Protein AF-A0A958FDX5-F1 (afdb_monomer_lite)

Sequence (84 aa):
AALRPGKVDTAMQVEIRDSDPAQFPRGDEWREVHRRGELLPPEIPARAILWLASHFGAAANGQTFSMSEPDFRARVEKDLEPYL

Foldseek 3Di:
DAEALPAAPDPVLVCLLVDDCVVPVCSVVSVVCVVVVVHDYPVQSVLVVVCCVDPNVVVVPPHYYYPVDVVSSVVSCVVCVVPD

Radius of gyration: 15.18 Å; chains: 1; bounding box: 28×27×38 Å

Secondary structure (DSSP, 8-state):
-EEE--SB-SHHHHHHHHS-TTT-TTHHHHHHHHHTT-SBPTHHHHHHHHHHHSGGGTT-TT-EEETT-HHHHHHHHHHHGGG-

Structure (mmCIF, N/CA/C/O backbone):
data_AF-A0A958FDX5-F1
#
_entry.id   AF-A0A958FDX5-F1
#
loop_
_atom_site.group_PDB
_atom_site.id
_atom_site.type_symbol
_atom_site.label_atom_id
_atom_site.label_alt_id
_atom_site.label_comp_id
_atom_site.label_asym_id
_atom_site.label_entity_id
_atom_site.label_seq_id
_atom_site.pdbx_PDB_ins_code
_atom_site.Cartn_x
_atom_site.Cartn_y
_atom_site.Cartn_z
_atom_site.occupancy
_atom_site.B_iso_or_equiv
_atom_site.auth_seq_id
_atom_site.auth_comp_id
_atom_site.auth_asym_id
_atom_site.auth_atom_id
_atom_site.pdbx_PDB_model_num
ATOM 1 N N . ALA A 1 1 ? -7.782 9.961 7.597 1.00 93.25 1 ALA A N 1
ATOM 2 C CA . ALA A 1 1 ? -6.411 9.420 7.552 1.00 93.25 1 ALA A CA 1
ATOM 3 C C . ALA A 1 1 ? -5.891 9.461 6.122 1.00 93.25 1 ALA A C 1
ATOM 5 O O . ALA A 1 1 ? -6.700 9.423 5.201 1.00 93.25 1 ALA A O 1
ATOM 6 N N . ALA A 1 2 ? -4.576 9.503 5.939 1.00 97.19 2 ALA A N 1
ATOM 7 C CA . ALA A 1 2 ? -3.913 9.229 4.667 1.00 97.19 2 ALA A CA 1
ATOM 8 C C . ALA A 1 2 ? -3.147 7.903 4.770 1.00 97.19 2 ALA A C 1
ATOM 10 O O . ALA A 1 2 ? -2.529 7.633 5.799 1.00 97.19 2 ALA A O 1
ATOM 11 N N . LEU A 1 3 ? -3.173 7.083 3.719 1.00 98.00 3 LEU A N 1
ATOM 12 C CA . LEU A 1 3 ? -2.474 5.797 3.674 1.00 98.00 3 LEU A CA 1
ATOM 13 C C . LEU A 1 3 ? -1.486 5.775 2.508 1.00 98.00 3 LEU A C 1
ATOM 15 O O . LEU A 1 3 ? -1.855 6.054 1.369 1.00 98.00 3 LEU A O 1
ATOM 19 N N . ARG A 1 4 ? -0.242 5.386 2.787 1.00 98.06 4 ARG A N 1
ATOM 20 C CA . ARG A 1 4 ? 0.747 5.004 1.776 1.00 98.06 4 ARG A CA 1
ATOM 21 C C . ARG A 1 4 ? 0.695 3.480 1.610 1.00 98.06 4 ARG A C 1
ATOM 23 O O . ARG A 1 4 ? 1.156 2.774 2.509 1.00 98.06 4 ARG A O 1
ATOM 30 N N . PRO A 1 5 ? 0.161 2.953 0.493 1.00 96.31 5 PRO A N 1
ATOM 31 C CA . PRO A 1 5 ? -0.079 1.515 0.334 1.00 96.31 5 PRO A CA 1
ATOM 32 C C . PRO A 1 5 ? 1.206 0.701 0.107 1.00 96.31 5 PRO A C 1
ATOM 34 O O . PRO A 1 5 ? 1.168 -0.524 0.109 1.00 96.31 5 PRO A O 1
ATOM 37 N N . GLY A 1 6 ? 2.351 1.371 -0.059 1.00 94.81 6 GLY A N 1
ATOM 38 C CA . GLY A 1 6 ? 3.624 0.737 -0.385 1.00 94.81 6 GLY A CA 1
ATOM 39 C C . GLY A 1 6 ? 3.762 0.456 -1.881 1.00 94.81 6 GLY A C 1
ATOM 40 O O . GLY A 1 6 ? 3.082 1.063 -2.708 1.00 94.81 6 GLY A O 1
ATOM 41 N N . LYS A 1 7 ? 4.685 -0.444 -2.228 1.00 95.12 7 LYS A N 1
ATOM 42 C CA . LYS A 1 7 ? 4.883 -0.925 -3.599 1.00 95.12 7 LYS A CA 1
ATOM 43 C C . LYS A 1 7 ? 3.950 -2.115 -3.805 1.00 95.12 7 LYS A C 1
ATOM 45 O O . LYS A 1 7 ? 4.180 -3.148 -3.191 1.00 95.12 7 LYS A O 1
ATOM 50 N N . VAL A 1 8 ? 2.893 -1.960 -4.597 1.00 96.75 8 VAL A N 1
ATOM 51 C CA . VAL A 1 8 ? 1.812 -2.956 -4.714 1.00 96.75 8 VAL A CA 1
ATOM 52 C C . VAL A 1 8 ? 1.778 -3.529 -6.122 1.00 96.75 8 VAL A C 1
ATOM 54 O O . VAL A 1 8 ? 1.894 -2.774 -7.089 1.00 96.75 8 VAL A O 1
ATOM 57 N N . ASP A 1 9 ? 1.600 -4.842 -6.247 1.00 96.50 9 ASP A N 1
ATOM 58 C CA . ASP A 1 9 ? 1.443 -5.481 -7.550 1.00 96.50 9 ASP A CA 1
ATOM 59 C C . ASP A 1 9 ? 0.023 -5.254 -8.082 1.00 96.50 9 ASP A C 1
ATOM 61 O O . ASP A 1 9 ? -0.958 -5.798 -7.582 1.00 96.50 9 ASP A O 1
ATOM 65 N N . THR A 1 10 ? -0.093 -4.351 -9.051 1.00 95.56 10 THR A N 1
ATOM 66 C CA . THR A 1 10 ? -1.362 -3.868 -9.612 1.00 95.56 10 THR A CA 1
ATOM 67 C C . THR A 1 10 ? -1.197 -3.583 -11.101 1.00 95.56 10 THR A C 1
ATOM 69 O O . THR A 1 10 ? -0.072 -3.493 -11.598 1.00 95.56 10 THR A O 1
ATOM 72 N N . ALA A 1 11 ? -2.308 -3.355 -11.808 1.00 96.19 11 ALA A N 1
ATOM 73 C CA . ALA A 1 11 ? -2.283 -2.919 -13.206 1.00 96.19 11 ALA A CA 1
ATOM 74 C C . ALA A 1 11 ? -1.476 -1.618 -13.406 1.00 96.19 11 ALA A C 1
ATOM 76 O O . ALA A 1 11 ? -0.660 -1.545 -14.315 1.00 96.19 11 ALA A O 1
ATOM 77 N N . MET A 1 12 ? -1.592 -0.645 -12.494 1.00 93.62 12 MET A N 1
ATOM 78 C CA . MET A 1 12 ? -0.784 0.586 -12.526 1.00 93.62 12 MET A CA 1
ATOM 79 C C . MET A 1 12 ? 0.725 0.296 -12.482 1.00 93.62 12 MET A C 1
ATOM 81 O O . MET A 1 12 ? 1.517 0.933 -13.166 1.00 93.62 12 MET A O 1
ATOM 85 N N . GLN A 1 13 ? 1.141 -0.685 -11.683 1.00 94.62 13 GLN A N 1
ATOM 86 C CA . GLN A 1 13 ? 2.539 -1.109 -11.602 1.00 94.62 13 GLN A CA 1
ATOM 87 C C . GLN A 1 13 ? 2.963 -1.876 -12.878 1.00 94.62 13 GLN A C 1
ATOM 89 O O . GLN A 1 13 ? 4.080 -1.707 -13.358 1.00 94.62 13 GLN A O 1
ATOM 94 N N . VAL A 1 14 ? 2.073 -2.625 -13.542 1.00 94.19 14 VAL A N 1
ATOM 95 C CA . VAL A 1 14 ? 2.353 -3.133 -14.907 1.00 94.19 14 VAL A CA 1
ATOM 96 C C . VAL A 1 14 ? 2.676 -1.980 -15.863 1.00 94.19 14 VAL A C 1
ATOM 98 O O . VAL A 1 14 ? 3.752 -1.981 -16.452 1.00 94.19 14 VAL A O 1
ATOM 101 N N . GLU A 1 15 ? 1.827 -0.955 -15.924 1.00 93.94 15 GLU A N 1
ATOM 102 C CA . GLU A 1 15 ? 2.021 0.205 -16.808 1.00 93.94 15 GLU A CA 1
ATOM 103 C C . GLU A 1 15 ? 3.341 0.951 -16.535 1.00 93.94 15 GLU A C 1
ATOM 105 O O . GLU A 1 15 ? 4.051 1.338 -17.464 1.00 93.94 15 GLU A O 1
ATOM 110 N N . ILE A 1 16 ? 3.720 1.109 -15.262 1.00 91.06 16 ILE A N 1
ATOM 111 C CA . ILE A 1 16 ? 4.997 1.724 -14.864 1.00 91.06 16 ILE A CA 1
ATOM 112 C C . ILE A 1 16 ? 6.205 0.906 -15.347 1.00 91.06 16 ILE A C 1
ATOM 114 O O . ILE A 1 16 ? 7.211 1.483 -15.761 1.00 91.06 16 ILE A O 1
ATOM 118 N N . ARG A 1 17 ? 6.136 -0.430 -15.288 1.00 92.31 17 ARG A N 1
ATOM 119 C CA . ARG A 1 17 ? 7.224 -1.316 -15.750 1.00 92.31 17 ARG A CA 1
ATOM 120 C C . ARG A 1 17 ? 7.338 -1.366 -17.270 1.00 92.31 17 ARG A C 1
ATOM 122 O O . ARG A 1 17 ? 8.451 -1.549 -17.762 1.00 92.31 17 ARG A O 1
ATOM 129 N N . ASP A 1 18 ? 6.216 -1.204 -17.966 1.00 93.00 18 ASP A N 1
ATOM 130 C CA . ASP A 1 18 ? 6.123 -1.252 -19.430 1.00 93.00 18 ASP A CA 1
ATOM 131 C C . ASP A 1 18 ? 6.352 0.117 -20.091 1.00 93.00 18 ASP A C 1
ATOM 133 O O . ASP A 1 18 ? 6.420 0.222 -21.316 1.00 93.00 18 ASP A O 1
ATOM 137 N N . SER A 1 19 ? 6.488 1.174 -19.287 1.00 91.50 19 SER A N 1
ATOM 138 C CA . SER A 1 19 ? 6.771 2.525 -19.768 1.00 91.50 19 SER A CA 1
ATOM 139 C C . SER A 1 19 ? 8.130 2.611 -20.472 1.00 91.50 19 SER A C 1
ATOM 141 O O . SER A 1 19 ? 9.110 1.994 -20.049 1.00 91.50 19 SER A O 1
ATOM 143 N N . ASP A 1 20 ? 8.201 3.434 -21.523 1.00 90.75 20 ASP A N 1
ATOM 144 C CA . ASP A 1 20 ? 9.436 3.706 -22.267 1.00 90.75 20 ASP A CA 1
ATOM 145 C C . ASP A 1 20 ? 10.520 4.269 -21.324 1.00 90.75 20 ASP A C 1
ATOM 147 O O . ASP A 1 20 ? 10.309 5.334 -20.730 1.00 90.75 20 ASP A O 1
ATOM 151 N N . PRO A 1 21 ? 11.696 3.621 -21.200 1.00 87.25 21 PRO A N 1
ATOM 152 C CA . PRO A 1 21 ? 12.796 4.109 -20.370 1.00 87.25 21 PRO A CA 1
ATOM 153 C C . PRO A 1 21 ? 13.269 5.526 -20.719 1.00 87.25 21 PRO A C 1
ATOM 155 O O . PRO A 1 21 ? 13.788 6.221 -19.846 1.00 87.25 21 PRO A O 1
ATOM 158 N N . ALA A 1 22 ? 13.085 5.986 -21.963 1.00 90.50 22 ALA A N 1
ATOM 159 C CA . ALA A 1 22 ? 13.416 7.357 -22.350 1.00 90.50 22 ALA A CA 1
ATOM 160 C C . ALA A 1 22 ? 12.460 8.392 -21.725 1.00 90.50 22 ALA A C 1
ATOM 162 O O . ALA A 1 22 ? 12.869 9.518 -21.441 1.00 90.50 22 ALA A O 1
ATOM 163 N N . GLN A 1 23 ? 11.201 8.012 -21.487 1.00 88.88 23 GLN A N 1
ATOM 164 C CA . GLN A 1 23 ? 10.183 8.859 -20.857 1.00 88.88 23 GLN A CA 1
ATOM 165 C C . GLN A 1 23 ? 10.116 8.655 -19.340 1.00 88.88 23 GLN A C 1
ATOM 167 O O . GLN A 1 23 ? 9.821 9.591 -18.595 1.00 88.88 23 GLN A O 1
ATOM 172 N N . PHE A 1 24 ? 10.426 7.445 -18.871 1.00 88.88 24 PHE A N 1
ATOM 173 C CA . PHE A 1 24 ? 10.430 7.087 -17.461 1.00 88.88 24 PHE A CA 1
ATOM 174 C C . PHE A 1 24 ? 11.666 6.246 -17.095 1.00 88.88 24 PHE A C 1
ATOM 176 O O . PHE A 1 24 ? 11.574 5.027 -16.930 1.00 88.88 24 PHE A O 1
ATOM 183 N N . PRO A 1 25 ? 12.832 6.885 -16.869 1.00 86.62 25 PRO A N 1
ATOM 184 C CA . PRO A 1 25 ? 14.091 6.184 -16.579 1.00 86.62 25 PRO A CA 1
ATOM 185 C C . PRO A 1 25 ? 14.061 5.319 -15.312 1.00 86.62 25 PRO A C 1
ATOM 187 O O . PRO A 1 25 ? 14.900 4.445 -15.118 1.00 86.62 25 PRO A O 1
ATOM 190 N N . ARG A 1 26 ? 13.090 5.559 -14.423 1.00 88.38 26 ARG A N 1
ATOM 191 C CA . ARG A 1 26 ? 12.886 4.764 -13.208 1.00 88.38 26 ARG A CA 1
ATOM 192 C C . ARG A 1 26 ? 12.159 3.441 -13.465 1.00 88.38 26 ARG A C 1
ATOM 194 O O . ARG A 1 26 ? 12.033 2.657 -12.530 1.00 88.38 26 ARG A O 1
ATOM 201 N N . GLY A 1 27 ? 11.695 3.161 -14.685 1.00 89.06 27 GLY A N 1
ATOM 202 C CA . GLY A 1 27 ? 11.053 1.885 -15.030 1.00 89.06 27 GLY A CA 1
ATOM 203 C C . GLY A 1 27 ? 11.939 0.677 -14.705 1.00 89.06 27 GLY A C 1
ATOM 204 O O . GLY A 1 27 ? 11.458 -0.334 -14.194 1.00 89.06 27 GLY A O 1
ATOM 205 N N . ASP A 1 28 ? 13.254 0.809 -14.890 1.00 89.94 28 ASP A N 1
ATOM 206 C CA . ASP A 1 28 ? 14.256 -0.217 -14.576 1.00 89.94 28 ASP A CA 1
ATOM 207 C C . ASP A 1 28 ? 14.272 -0.575 -13.083 1.00 89.94 28 ASP A C 1
ATOM 209 O O . ASP A 1 28 ? 14.324 -1.755 -12.729 1.00 89.94 28 ASP A O 1
ATOM 213 N N . GLU A 1 29 ? 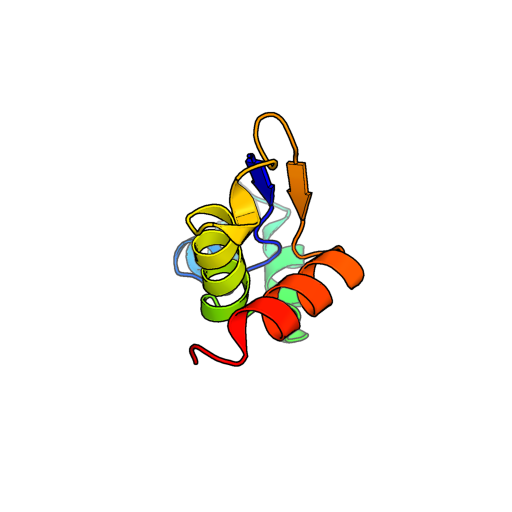14.137 0.427 -12.205 1.00 91.69 29 GLU A N 1
ATOM 214 C CA . GLU A 1 29 ? 14.005 0.239 -10.754 1.00 91.69 29 GLU A CA 1
ATOM 215 C C . GLU A 1 29 ? 12.778 -0.631 -10.438 1.00 91.69 29 GLU A C 1
ATOM 217 O O . GLU A 1 29 ? 12.861 -1.586 -9.664 1.00 91.69 29 GLU A O 1
ATOM 222 N N . TRP A 1 30 ? 11.638 -0.349 -11.073 1.00 93.88 30 TRP A N 1
ATOM 223 C CA . TRP A 1 30 ? 10.386 -1.078 -10.846 1.00 93.88 30 TRP A CA 1
ATOM 224 C C . TRP A 1 30 ? 10.392 -2.491 -11.425 1.00 93.88 30 TRP A C 1
ATOM 226 O O . TRP A 1 30 ? 9.807 -3.399 -10.823 1.00 93.88 30 TRP A O 1
ATOM 236 N N . ARG A 1 31 ? 11.091 -2.706 -12.545 1.00 93.69 31 ARG A N 1
ATOM 237 C CA . ARG A 1 31 ? 11.343 -4.044 -13.095 1.00 93.69 31 ARG A CA 1
ATOM 238 C C . ARG A 1 31 ? 12.199 -4.877 -12.141 1.00 93.69 31 ARG A C 1
ATOM 240 O O . ARG A 1 31 ? 11.896 -6.050 -11.933 1.00 93.69 31 ARG A O 1
ATOM 247 N N . GLU A 1 32 ? 13.215 -4.282 -11.518 1.00 94.19 32 GLU A N 1
ATOM 248 C CA . GLU A 1 32 ? 14.055 -4.967 -10.528 1.00 94.19 32 GLU A CA 1
ATOM 249 C C . GLU A 1 32 ? 13.294 -5.282 -9.231 1.00 94.19 32 GLU A C 1
ATOM 251 O O . GLU A 1 32 ? 13.374 -6.395 -8.716 1.00 94.19 32 GLU A O 1
ATOM 256 N N . VAL A 1 33 ? 12.510 -4.333 -8.711 1.00 94.62 33 VAL A N 1
ATOM 257 C CA . VAL A 1 33 ? 11.626 -4.554 -7.549 1.00 94.62 33 VAL A CA 1
ATOM 258 C C . VAL A 1 33 ? 10.664 -5.719 -7.806 1.00 94.62 33 VAL A C 1
ATOM 260 O O . VAL A 1 33 ? 10.495 -6.575 -6.940 1.00 94.62 33 VAL A O 1
ATOM 263 N N . HIS A 1 34 ? 10.058 -5.782 -8.996 1.00 95.19 34 HIS A N 1
ATOM 264 C CA . HIS A 1 34 ? 9.186 -6.892 -9.376 1.00 95.19 34 HIS A CA 1
ATOM 265 C C . HIS A 1 34 ? 9.943 -8.221 -9.443 1.00 95.19 34 HIS A C 1
ATOM 267 O O . HIS A 1 34 ? 9.494 -9.207 -8.866 1.00 95.19 34 HIS A O 1
ATOM 273 N N . ARG A 1 35 ? 11.121 -8.243 -10.083 1.00 95.62 35 ARG A N 1
ATOM 274 C CA . ARG A 1 35 ? 11.951 -9.452 -10.203 1.00 95.62 35 ARG A CA 1
ATOM 275 C C . ARG A 1 35 ? 12.365 -10.016 -8.841 1.00 95.62 35 ARG A C 1
ATOM 277 O O . ARG A 1 35 ? 12.423 -11.230 -8.685 1.00 95.62 35 ARG A O 1
ATOM 284 N N . ARG A 1 36 ? 12.626 -9.148 -7.859 1.00 96.69 36 ARG A N 1
ATOM 285 C CA . ARG A 1 36 ? 12.967 -9.532 -6.478 1.00 96.69 36 ARG A CA 1
ATOM 286 C C . ARG A 1 36 ? 11.758 -9.939 -5.626 1.00 96.69 36 ARG A C 1
ATOM 288 O O . ARG A 1 36 ? 11.946 -10.317 -4.475 1.00 96.69 36 ARG A O 1
ATOM 295 N N . GLY A 1 37 ? 10.535 -9.871 -6.159 1.00 95.31 37 GLY A N 1
ATOM 296 C CA . GLY A 1 37 ? 9.318 -10.209 -5.416 1.00 95.31 37 GLY A CA 1
ATOM 297 C C . GLY A 1 37 ? 8.993 -9.221 -4.291 1.00 95.31 37 GLY A C 1
ATOM 298 O O . GLY A 1 37 ? 8.355 -9.589 -3.312 1.00 95.31 37 GLY A O 1
ATOM 299 N N . GLU A 1 38 ? 9.439 -7.967 -4.400 1.00 95.25 38 GLU A N 1
ATOM 300 C CA . GLU A 1 38 ? 9.284 -6.952 -3.343 1.00 95.25 38 GLU A CA 1
ATOM 301 C C . GLU A 1 38 ? 7.948 -6.200 -3.398 1.00 95.25 38 GLU A C 1
ATOM 303 O O . GLU A 1 38 ? 7.710 -5.278 -2.613 1.00 95.25 38 GLU A O 1
ATOM 308 N N . LEU A 1 39 ? 7.077 -6.556 -4.341 1.00 95.56 39 LEU A N 1
ATOM 309 C CA . LEU A 1 39 ? 5.744 -5.980 -4.435 1.00 95.56 39 LEU A CA 1
ATOM 310 C C . LEU A 1 39 ? 4.800 -6.686 -3.473 1.00 95.56 39 LEU A C 1
ATOM 312 O O . LEU A 1 39 ? 4.735 -7.911 -3.416 1.00 95.56 39 LEU A O 1
ATOM 316 N N . LEU A 1 40 ? 4.034 -5.893 -2.739 1.00 95.88 40 LEU A N 1
ATOM 317 C CA . LEU A 1 40 ? 2.969 -6.389 -1.892 1.00 95.88 40 LEU A CA 1
ATOM 318 C C . LEU A 1 40 ? 1.805 -6.891 -2.756 1.00 95.88 40 LEU A C 1
ATOM 320 O O . LEU A 1 40 ? 1.407 -6.187 -3.691 1.00 95.88 40 LEU A O 1
ATOM 324 N N . PRO A 1 41 ? 1.198 -8.035 -2.398 1.00 96.00 41 PRO A N 1
ATOM 325 C CA . PRO A 1 41 ? -0.126 -8.387 -2.887 1.00 96.00 41 PRO A CA 1
ATOM 326 C C . PRO A 1 41 ? -1.131 -7.278 -2.530 1.00 96.00 41 PRO A C 1
ATOM 328 O O . PRO A 1 41 ? -1.032 -6.717 -1.429 1.00 96.00 41 PRO A O 1
ATOM 331 N N . PRO A 1 42 ? -2.087 -6.938 -3.411 1.00 97.12 42 PRO A N 1
ATOM 332 C CA . PRO A 1 42 ? -3.040 -5.848 -3.189 1.00 97.12 42 PRO A CA 1
ATOM 333 C C . PRO A 1 42 ? -3.957 -6.058 -1.976 1.00 97.12 42 PRO A C 1
ATOM 335 O O . PRO A 1 42 ? -4.427 -5.085 -1.385 1.00 97.12 42 PRO A O 1
ATOM 338 N N . GLU A 1 43 ? -4.152 -7.299 -1.535 1.00 95.94 43 GLU A N 1
ATOM 339 C CA . GLU A 1 43 ? -4.936 -7.643 -0.347 1.00 95.94 43 GLU A CA 1
ATOM 340 C C . GLU A 1 43 ? -4.308 -7.070 0.933 1.00 95.94 43 GLU A C 1
ATOM 342 O O . GLU A 1 43 ? -5.015 -6.717 1.876 1.00 95.94 43 GLU A O 1
ATOM 347 N N . ILE A 1 44 ? -2.979 -6.924 0.962 1.00 95.44 44 ILE A N 1
ATOM 3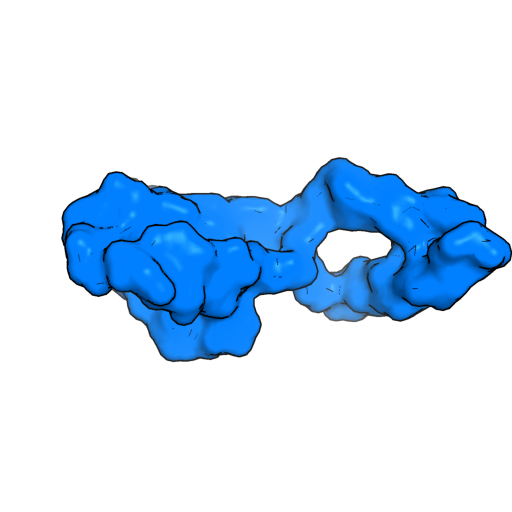48 C CA . ILE A 1 44 ? -2.238 -6.425 2.124 1.00 95.44 44 ILE A CA 1
ATOM 349 C C . ILE A 1 44 ? -2.584 -4.955 2.439 1.00 95.44 44 ILE A C 1
ATOM 351 O O . ILE A 1 44 ? -3.041 -4.684 3.552 1.00 95.44 44 ILE A O 1
ATOM 355 N N . PRO A 1 45 ? -2.431 -3.982 1.518 1.00 97.44 45 PRO A N 1
ATOM 356 C CA . PRO A 1 45 ? -2.911 -2.622 1.753 1.00 97.44 45 PRO A CA 1
ATOM 357 C C . PRO A 1 45 ? -4.444 -2.531 1.808 1.00 97.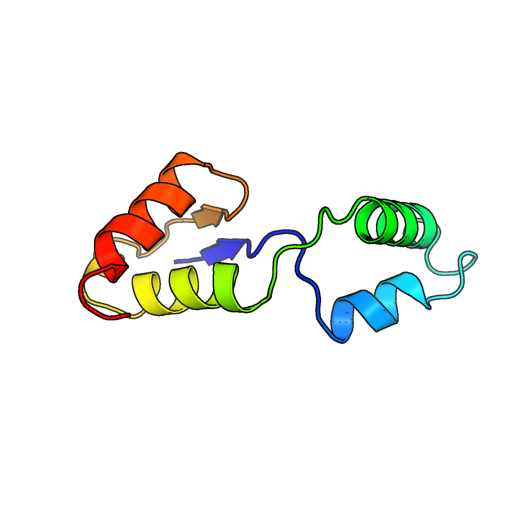44 45 PRO A C 1
ATOM 359 O O . PRO A 1 45 ? -4.956 -1.649 2.495 1.00 97.44 45 PRO A O 1
ATOM 362 N N . ALA A 1 46 ? -5.193 -3.432 1.159 1.00 97.38 46 ALA A N 1
ATOM 363 C CA . ALA A 1 46 ? -6.656 -3.444 1.258 1.00 97.38 46 ALA A CA 1
ATOM 364 C C . ALA A 1 46 ? -7.141 -3.713 2.694 1.00 97.38 46 ALA A C 1
ATOM 366 O O . ALA A 1 46 ? -8.049 -3.030 3.170 1.00 97.38 46 ALA A O 1
ATOM 367 N N . ARG A 1 47 ? -6.487 -4.624 3.429 1.00 97.75 47 ARG A N 1
ATOM 368 C CA . ARG A 1 47 ? -6.739 -4.838 4.866 1.00 97.75 47 ARG A CA 1
ATOM 369 C C . ARG A 1 47 ? -6.498 -3.568 5.686 1.00 97.75 47 ARG A C 1
ATOM 371 O O . ARG A 1 47 ? -7.305 -3.234 6.544 1.00 97.75 47 ARG A O 1
ATOM 378 N N . ALA A 1 48 ? -5.451 -2.800 5.387 1.00 98.00 48 ALA A N 1
ATOM 379 C CA . ALA A 1 48 ? -5.206 -1.526 6.069 1.00 98.00 48 ALA A CA 1
ATOM 380 C C . ALA A 1 48 ? -6.285 -0.471 5.763 1.00 98.00 48 ALA A C 1
ATOM 382 O O . ALA A 1 48 ? -6.668 0.293 6.649 1.00 98.00 48 ALA A O 1
ATOM 383 N N . ILE A 1 49 ? -6.814 -0.445 4.536 1.00 97.94 49 ILE A N 1
ATOM 384 C CA . ILE A 1 49 ? -7.952 0.414 4.174 1.00 97.94 49 ILE A CA 1
ATOM 385 C C . ILE A 1 49 ? -9.203 -0.002 4.954 1.00 97.94 49 ILE A C 1
ATOM 387 O O . ILE A 1 49 ? -9.863 0.859 5.532 1.00 97.94 49 ILE A O 1
ATOM 391 N N . LEU A 1 50 ? -9.499 -1.305 5.026 1.00 98.00 50 LEU A N 1
ATOM 392 C CA . LEU A 1 50 ? -10.608 -1.837 5.823 1.00 98.00 50 LEU A CA 1
ATOM 393 C C . LEU A 1 50 ? -10.464 -1.452 7.300 1.00 98.00 50 LEU A C 1
ATOM 395 O O . LEU A 1 50 ? -11.407 -0.946 7.903 1.00 98.00 50 LEU A O 1
ATOM 399 N N . TRP A 1 51 ? -9.269 -1.622 7.863 1.00 98.06 51 TRP A N 1
ATOM 400 C CA . TRP A 1 51 ? -8.959 -1.239 9.236 1.00 98.06 51 TRP A CA 1
ATOM 401 C C . TRP A 1 51 ? -9.237 0.253 9.479 1.00 98.06 51 TRP A C 1
ATOM 403 O O . TRP A 1 51 ? -9.944 0.600 10.427 1.00 98.06 51 TRP A O 1
ATOM 413 N N . LEU A 1 52 ? -8.779 1.134 8.578 1.00 98.12 52 LEU A N 1
ATOM 414 C CA . LEU A 1 52 ? -9.017 2.582 8.651 1.00 98.12 52 LEU A CA 1
ATOM 415 C C . LEU A 1 52 ? -10.493 2.972 8.474 1.00 98.12 52 LEU A C 1
ATOM 417 O O . LEU A 1 52 ? -10.914 3.984 9.029 1.00 98.12 52 LEU A O 1
ATOM 421 N N . ALA A 1 53 ? -11.262 2.196 7.709 1.00 97.25 53 ALA A N 1
ATOM 422 C CA . ALA A 1 53 ? -12.694 2.406 7.494 1.00 97.25 53 ALA A CA 1
ATOM 423 C C . ALA A 1 53 ? -13.574 1.830 8.623 1.00 97.25 53 ALA A C 1
ATOM 425 O O . ALA A 1 53 ? -14.765 2.127 8.688 1.00 97.25 53 ALA A O 1
ATOM 426 N N . SER A 1 54 ? -13.001 1.006 9.502 1.00 96.62 54 SER A N 1
ATOM 427 C CA . SER A 1 54 ? -13.687 0.377 10.634 1.00 96.62 54 SER A CA 1
ATOM 428 C C . SER A 1 54 ? -13.593 1.209 11.923 1.00 96.62 54 SER A C 1
ATOM 430 O O . SER A 1 54 ? -12.975 2.276 11.964 1.00 96.62 54 SER A O 1
ATOM 432 N N . HIS A 1 55 ? -14.138 0.682 13.027 1.00 96.62 55 HIS A N 1
ATOM 433 C CA . HIS A 1 55 ? -14.008 1.304 14.349 1.00 96.62 55 HIS A CA 1
ATOM 434 C C . HIS A 1 55 ? -12.549 1.440 14.815 1.00 96.62 55 HIS A C 1
ATOM 436 O O . HIS A 1 55 ? -12.248 2.320 15.623 1.00 96.62 55 HIS A O 1
ATOM 442 N N . PHE A 1 56 ? -11.624 0.618 14.308 1.00 97.12 56 PHE A N 1
ATOM 443 C CA . PHE A 1 56 ? -10.209 0.730 14.655 1.00 97.12 56 PHE A CA 1
ATOM 444 C C . PHE A 1 56 ? -9.588 2.054 14.171 1.00 97.12 56 PHE A C 1
ATOM 446 O O . PHE A 1 56 ? -8.710 2.615 14.833 1.00 97.12 56 PHE A O 1
ATOM 453 N N . GLY A 1 57 ? -10.100 2.599 13.064 1.00 96.62 57 GLY A N 1
ATOM 454 C CA . GLY A 1 57 ? -9.694 3.878 12.489 1.00 96.62 57 GLY A CA 1
ATOM 455 C C . GLY A 1 57 ? -10.349 5.115 13.113 1.00 96.62 57 GLY A C 1
ATOM 456 O O . GLY A 1 57 ? -10.066 6.225 12.663 1.00 96.62 57 GLY A O 1
ATOM 457 N N . ALA A 1 58 ? -11.190 4.982 14.146 1.00 96.50 58 ALA A N 1
ATOM 458 C CA . ALA A 1 58 ? -11.999 6.093 14.668 1.00 96.50 58 ALA A CA 1
ATOM 459 C C . ALA A 1 58 ? -11.175 7.330 15.089 1.00 96.50 58 ALA A C 1
ATOM 461 O O . ALA A 1 58 ? -11.606 8.465 14.895 1.00 96.50 58 ALA A O 1
ATOM 462 N N . ALA A 1 59 ? -9.964 7.123 15.616 1.00 95.81 59 ALA A N 1
ATOM 463 C CA . ALA A 1 59 ? -9.059 8.196 16.037 1.00 95.81 59 ALA A CA 1
ATOM 464 C C . ALA A 1 59 ? -8.025 8.603 14.965 1.00 95.81 59 ALA A C 1
ATOM 466 O O . ALA A 1 59 ? -7.145 9.413 15.238 1.00 95.81 59 ALA A O 1
ATOM 467 N N . ALA A 1 60 ? -8.106 8.066 13.745 1.00 96.31 60 ALA A N 1
ATOM 468 C CA . ALA A 1 60 ? -7.084 8.217 12.704 1.00 96.31 60 ALA A CA 1
ATOM 469 C C . ALA A 1 60 ? -7.213 9.514 11.873 1.00 96.31 60 ALA A C 1
ATOM 471 O O . ALA A 1 60 ? -6.518 9.693 10.863 1.00 96.31 60 ALA A O 1
ATOM 472 N N . ASN A 1 61 ? -8.126 10.423 12.233 1.00 96.62 61 ASN A N 1
ATOM 473 C CA . ASN A 1 61 ? -8.323 11.663 11.484 1.00 96.62 61 ASN A CA 1
ATOM 474 C C . ASN A 1 61 ? -7.046 12.525 11.480 1.00 96.62 61 ASN A C 1
ATOM 476 O O . ASN A 1 61 ? -6.373 12.654 12.496 1.00 96.62 61 ASN A O 1
ATOM 480 N N . GLY A 1 62 ? -6.695 13.085 10.319 1.00 97.06 62 GLY A N 1
ATOM 481 C CA . GLY A 1 62 ? -5.464 13.866 10.125 1.00 97.06 62 GLY A CA 1
ATOM 482 C C . GLY A 1 62 ? -4.141 13.082 10.172 1.00 97.06 62 GLY A C 1
ATOM 483 O O . GLY A 1 62 ? -3.107 13.639 9.818 1.00 97.06 62 GLY A O 1
ATOM 484 N N . GLN A 1 63 ? -4.147 11.802 10.554 1.00 97.69 63 GLN A N 1
ATOM 485 C CA . GLN A 1 63 ? -2.931 10.988 10.658 1.00 97.69 63 GLN A CA 1
ATOM 486 C C . GLN A 1 63 ? -2.536 10.358 9.315 1.00 97.69 63 GLN A C 1
ATOM 488 O O . GLN A 1 63 ? -3.389 10.102 8.457 1.00 97.69 63 GLN A O 1
ATOM 493 N N . THR A 1 64 ? -1.239 10.087 9.152 1.00 97.88 64 THR A N 1
ATOM 494 C CA . THR A 1 64 ? -0.670 9.368 8.001 1.00 97.88 64 THR A CA 1
ATOM 495 C C . THR A 1 64 ? -0.162 8.003 8.446 1.00 97.88 64 THR A C 1
ATOM 497 O O . THR A 1 64 ? 0.517 7.914 9.462 1.00 97.88 64 THR A O 1
ATOM 500 N N . PHE A 1 65 ? -0.457 6.969 7.662 1.00 97.88 65 PHE A N 1
ATOM 501 C CA . PHE A 1 65 ? -0.035 5.587 7.890 1.00 97.88 65 PHE A CA 1
ATOM 502 C C . PHE A 1 65 ? 0.735 5.062 6.677 1.00 97.88 65 PHE A C 1
ATOM 504 O O . PHE A 1 65 ? 0.474 5.484 5.543 1.00 97.88 65 PHE A O 1
ATOM 511 N N . SER A 1 66 ? 1.662 4.127 6.889 1.00 97.56 66 SER A N 1
ATOM 512 C CA . SER A 1 66 ? 2.463 3.539 5.812 1.00 97.56 66 SER A CA 1
ATOM 513 C C . SER A 1 66 ? 2.573 2.025 5.927 1.00 97.56 66 SER A C 1
ATOM 515 O O . SER A 1 66 ? 2.956 1.504 6.966 1.00 97.56 66 SER A O 1
ATOM 517 N N . MET A 1 67 ? 2.353 1.308 4.822 1.00 96.56 67 MET A N 1
ATOM 518 C CA . MET A 1 67 ? 2.577 -0.146 4.767 1.00 96.56 67 MET A CA 1
ATOM 519 C C . MET A 1 67 ? 4.055 -0.549 4.870 1.00 96.56 67 MET A C 1
ATOM 521 O O . MET A 1 67 ? 4.358 -1.731 5.023 1.00 96.56 67 MET A O 1
ATOM 525 N N . SER A 1 68 ? 4.977 0.416 4.793 1.00 94.06 68 SER A N 1
ATOM 526 C CA . SER A 1 68 ? 6.400 0.193 5.070 1.00 94.06 68 SER A CA 1
ATOM 527 C C . SER A 1 68 ? 6.723 0.121 6.564 1.00 94.06 68 SER A C 1
ATOM 529 O O . SER A 1 68 ? 7.845 -0.238 6.904 1.00 94.06 68 SER A O 1
ATOM 531 N N . GLU A 1 69 ? 5.794 0.504 7.445 1.00 96.25 69 GLU A N 1
ATOM 532 C CA . GLU A 1 69 ? 5.978 0.474 8.898 1.00 96.25 69 GLU A CA 1
ATOM 533 C C . GLU A 1 69 ? 5.548 -0.899 9.442 1.00 96.25 69 GLU A C 1
ATOM 535 O O . GLU A 1 69 ? 4.354 -1.223 9.403 1.00 96.25 69 GLU A O 1
ATOM 540 N N . PRO A 1 70 ? 6.487 -1.725 9.950 1.00 94.12 70 PRO A N 1
ATOM 541 C CA . PRO A 1 70 ? 6.173 -3.080 10.403 1.00 94.12 70 PRO A CA 1
ATOM 542 C C . PRO A 1 70 ? 5.138 -3.104 11.529 1.00 94.12 70 PRO A C 1
ATOM 544 O O . PRO A 1 70 ? 4.238 -3.941 11.507 1.00 94.12 70 PRO A O 1
ATOM 547 N N . ASP A 1 71 ? 5.217 -2.149 12.458 1.00 97.12 71 ASP A N 1
ATOM 548 C CA . ASP A 1 71 ? 4.308 -2.060 13.604 1.00 97.12 71 ASP A CA 1
ATOM 549 C C . ASP A 1 71 ? 2.867 -1.778 13.170 1.00 97.12 71 ASP A C 1
ATOM 551 O O . ASP A 1 71 ? 1.928 -2.392 13.679 1.00 97.12 71 ASP A O 1
ATOM 555 N N . PHE A 1 72 ? 2.677 -0.897 12.182 1.00 96.88 72 PHE A N 1
ATOM 556 C CA . PHE A 1 72 ? 1.352 -0.633 11.627 1.00 96.88 72 PHE A CA 1
ATOM 557 C C . PHE A 1 72 ? 0.790 -1.877 10.934 1.00 96.88 72 PHE A C 1
ATOM 559 O O . PHE A 1 72 ? -0.358 -2.250 11.176 1.00 96.88 72 PHE A O 1
ATOM 566 N N . ARG A 1 73 ? 1.608 -2.568 10.130 1.00 95.81 73 ARG A N 1
ATOM 567 C CA . ARG A 1 73 ? 1.193 -3.799 9.445 1.00 95.81 73 ARG A CA 1
ATOM 568 C C . ARG A 1 73 ? 0.812 -4.904 10.433 1.00 95.81 73 ARG A C 1
ATOM 570 O O . ARG A 1 73 ? -0.230 -5.530 10.264 1.00 95.81 73 ARG A O 1
ATOM 577 N N . ALA A 1 74 ? 1.630 -5.123 11.461 1.00 96.94 74 ALA A N 1
ATOM 578 C CA . ALA A 1 74 ? 1.369 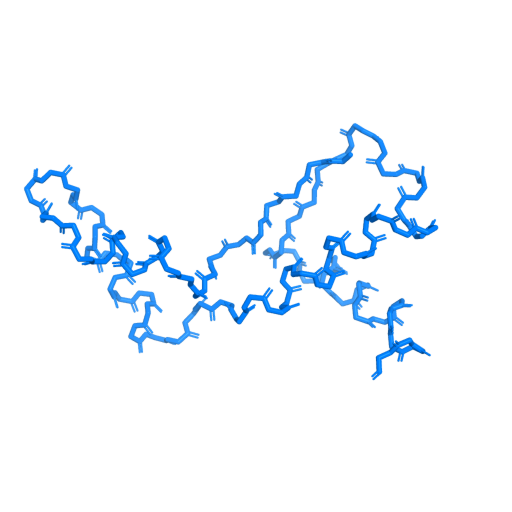-6.122 12.494 1.00 96.94 74 ALA A CA 1
ATOM 579 C C . ALA A 1 74 ? 0.091 -5.804 13.280 1.00 96.94 74 ALA A C 1
ATOM 581 O O . ALA A 1 74 ? -0.692 -6.704 13.578 1.00 96.94 74 ALA A O 1
ATOM 582 N N . ARG A 1 75 ? -0.153 -4.521 13.573 1.00 97.50 75 ARG A N 1
ATOM 583 C CA . ARG A 1 75 ? -1.381 -4.076 14.233 1.00 97.50 75 ARG A CA 1
ATOM 584 C C . ARG A 1 75 ? -2.624 -4.329 13.382 1.00 97.50 75 ARG A C 1
ATOM 586 O O . ARG A 1 75 ? -3.590 -4.865 13.909 1.00 97.50 75 ARG A O 1
ATOM 593 N N . VAL A 1 76 ? -2.599 -3.968 12.096 1.00 97.75 76 VAL A N 1
ATOM 594 C CA . VAL A 1 76 ? -3.725 -4.209 11.175 1.00 97.75 76 VAL A CA 1
ATOM 595 C C . VAL A 1 76 ? -4.075 -5.693 11.125 1.00 97.75 76 VAL A C 1
ATOM 597 O O . VAL A 1 76 ? -5.246 -6.036 11.239 1.00 97.75 76 VAL A O 1
ATOM 600 N N . GLU A 1 77 ? -3.070 -6.563 10.987 1.00 96.56 77 GLU A N 1
ATOM 601 C CA . GLU A 1 77 ? -3.284 -8.012 10.936 1.00 96.56 77 GLU A CA 1
ATOM 602 C C . GLU A 1 77 ? -3.898 -8.531 12.238 1.00 96.56 77 GLU A C 1
ATOM 604 O O . GLU A 1 77 ? -4.928 -9.193 12.209 1.00 96.56 77 GLU A O 1
ATOM 609 N N . LYS A 1 78 ? -3.313 -8.165 13.384 1.00 97.56 78 LYS A N 1
ATOM 610 C CA . LYS A 1 78 ? -3.797 -8.579 14.704 1.00 97.56 78 LYS A CA 1
ATOM 611 C C . LYS A 1 78 ? -5.236 -8.128 14.971 1.00 97.56 78 LYS A C 1
ATOM 613 O O . LYS A 1 78 ? -6.032 -8.887 15.509 1.00 97.56 78 LYS A O 1
ATOM 618 N N . ASP A 1 79 ? -5.558 -6.880 14.644 1.00 97.81 79 ASP A N 1
ATOM 619 C CA . ASP A 1 79 ? -6.877 -6.305 14.914 1.00 97.81 79 ASP A CA 1
ATOM 620 C C . ASP A 1 79 ? -7.958 -6.905 13.990 1.00 97.81 79 ASP A C 1
ATOM 622 O O . ASP A 1 79 ? -9.116 -7.025 14.395 1.00 97.81 79 ASP A O 1
ATOM 626 N N . LEU A 1 80 ? -7.593 -7.292 12.758 1.00 96.62 80 LEU 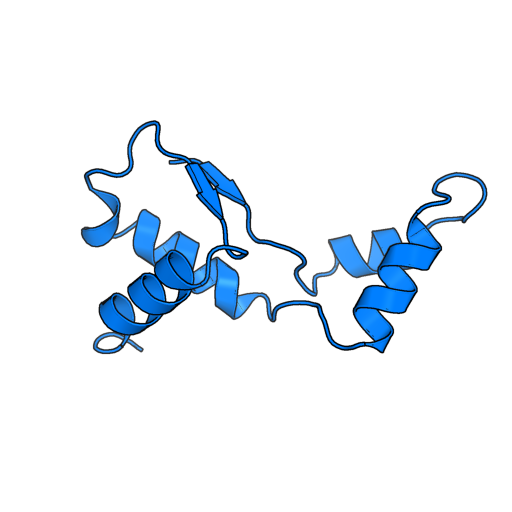A N 1
ATOM 627 C CA . LEU A 1 80 ? -8.512 -7.892 11.786 1.00 96.62 80 LEU A CA 1
ATOM 628 C C . LEU A 1 80 ? -8.595 -9.424 11.843 1.00 96.62 80 LEU A C 1
ATOM 630 O O . LEU A 1 80 ? -9.561 -9.957 11.305 1.00 96.62 80 LEU A O 1
ATOM 634 N N . GLU A 1 81 ? -7.651 -10.118 12.488 1.00 95.00 81 GLU A N 1
ATOM 635 C CA . GLU A 1 81 ? -7.618 -11.588 12.618 1.00 95.00 81 GLU A CA 1
ATOM 636 C C . GLU A 1 81 ? -8.981 -12.213 12.988 1.00 95.00 81 GLU A C 1
ATOM 638 O O . GLU A 1 81 ? -9.354 -13.200 12.362 1.00 95.00 81 GLU A O 1
ATOM 643 N N . PRO A 1 82 ? -9.796 -11.649 13.906 1.00 94.81 82 PRO A N 1
ATOM 644 C CA . PRO A 1 82 ? -11.096 -12.237 14.247 1.00 94.81 82 PRO A CA 1
ATOM 645 C C . PRO A 1 82 ? -12.170 -12.152 13.145 1.00 94.81 82 PRO A C 1
ATOM 647 O O . PRO A 1 82 ? -13.262 -12.689 13.330 1.00 94.81 82 PRO A O 1
ATOM 650 N N . TYR A 1 83 ? -11.910 -11.432 12.050 1.00 88.88 83 TYR A N 1
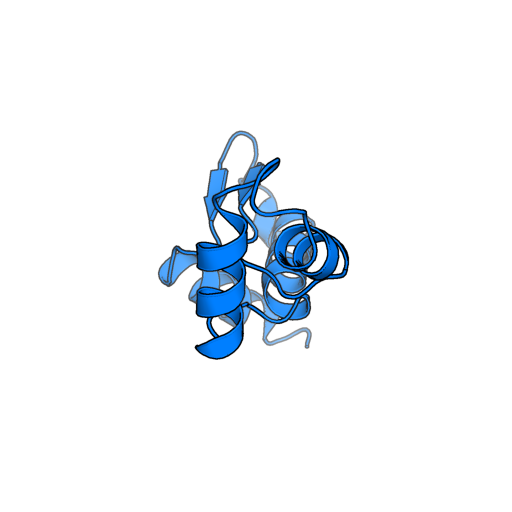ATOM 651 C CA . TYR A 1 83 ? -12.886 -11.088 11.009 1.00 88.88 83 TYR A CA 1
ATOM 652 C C . TYR A 1 83 ? -12.524 -11.622 9.612 1.00 88.88 83 TYR A C 1
ATOM 654 O O . TYR A 1 83 ? -13.250 -11.332 8.657 1.00 88.88 83 TYR A O 1
ATOM 662 N N . LEU A 1 84 ? -11.411 -12.351 9.480 1.00 82.31 84 LEU A N 1
ATOM 663 C CA . LEU A 1 84 ? -10.884 -12.908 8.227 1.00 82.31 84 LEU A CA 1
ATOM 664 C C . LEU A 1 84 ? -10.840 -14.437 8.286 1.00 82.31 84 LEU A C 1
ATOM 666 O O . LEU A 1 84 ? -11.071 -15.046 7.218 1.00 82.31 84 LEU A O 1
#

pLDDT: mean 94.97, std 3.14, range [82.31, 98.12]